Protein AF-A0A218PEJ1-F1 (afdb_monomer)

Solvent-accessible surface area (backbone atoms only — not comparable to full-atom values): 3799 Å² total; per-residue (Å²): 129,63,87,52,62,46,68,65,40,42,50,51,50,38,73,74,66,43,93,74,80,54,71,66,60,20,43,54,51,25,42,53,53,49,56,54,50,49,54,37,48,52,48,9,47,50,49,18,47,77,70,77,36,92,65,69,47,74,68,28,45,57,48,33,76,74,108

Structure (mmCIF, N/CA/C/O backbone):
data_AF-A0A218PEJ1-F1
#
_entry.id   AF-A0A218PEJ1-F1
#
loop_
_atom_site.group_PDB
_atom_site.id
_atom_site.type_symbol
_atom_site.label_atom_id
_atom_site.label_alt_id
_atom_site.label_comp_id
_atom_site.label_asym_id
_atom_site.label_entity_id
_atom_site.label_seq_id
_atom_site.pdbx_PDB_ins_code
_atom_site.Cartn_x
_atom_site.Cartn_y
_atom_site.Cartn_z
_atom_site.occupancy
_atom_site.B_iso_or_equiv
_atom_site.auth_seq_id
_atom_site.auth_comp_id
_atom_site.auth_asym_id
_atom_site.auth_atom_id
_atom_site.pdbx_PDB_model_num
ATOM 1 N N . MET A 1 1 ? 14.254 7.176 3.033 1.00 62.38 1 MET A N 1
ATOM 2 C CA . MET A 1 1 ? 14.356 5.867 2.354 1.00 62.38 1 MET A CA 1
ATOM 3 C C . MET A 1 1 ? 12.977 5.266 2.421 1.00 62.38 1 MET A C 1
ATOM 5 O O . MET A 1 1 ? 12.418 5.310 3.506 1.00 62.38 1 MET A O 1
ATOM 9 N N . ALA A 1 2 ? 12.436 4.788 1.302 1.00 71.69 2 ALA A N 1
ATOM 10 C CA . ALA A 1 2 ? 11.156 4.093 1.330 1.00 71.69 2 ALA A CA 1
ATOM 11 C C . ALA A 1 2 ? 11.254 2.841 2.224 1.00 71.69 2 ALA A C 1
ATOM 13 O O . ALA A 1 2 ? 12.198 2.059 2.071 1.00 71.69 2 ALA A O 1
ATOM 14 N N . GLU A 1 3 ? 10.304 2.660 3.139 1.00 86.75 3 GLU A N 1
ATOM 15 C CA . GLU A 1 3 ? 10.115 1.435 3.929 1.00 86.75 3 GLU A CA 1
ATOM 16 C C . GLU A 1 3 ? 9.606 0.289 3.045 1.00 86.75 3 GLU A C 1
ATOM 18 O O . GLU A 1 3 ? 9.856 -0.891 3.312 1.00 86.75 3 GLU A O 1
ATOM 23 N N . LEU A 1 4 ? 8.907 0.619 1.952 1.00 92.50 4 LEU A N 1
ATOM 24 C CA . LEU A 1 4 ? 8.468 -0.375 0.982 1.00 92.50 4 LEU A CA 1
ATOM 25 C C . LEU A 1 4 ? 9.666 -0.948 0.205 1.00 92.50 4 LEU A C 1
ATOM 27 O O . LEU A 1 4 ? 10.384 -0.205 -0.469 1.00 92.50 4 LEU A O 1
ATOM 31 N N . PRO A 1 5 ? 9.872 -2.282 0.210 1.00 94.69 5 PRO A N 1
ATOM 32 C CA . PRO A 1 5 ? 10.981 -2.869 -0.524 1.00 94.69 5 PRO A CA 1
ATOM 33 C C . PRO A 1 5 ? 10.839 -2.643 -2.037 1.00 94.69 5 PRO A C 1
ATOM 35 O O . PRO A 1 5 ? 9.793 -2.915 -2.632 1.00 94.69 5 PRO A O 1
ATOM 38 N N . ILE A 1 6 ? 11.933 -2.227 -2.680 1.00 95.69 6 ILE A N 1
ATOM 39 C CA . ILE A 1 6 ? 11.955 -1.855 -4.105 1.00 95.69 6 ILE A CA 1
ATOM 40 C C . ILE A 1 6 ? 11.642 -3.042 -5.026 1.00 95.69 6 ILE A C 1
ATOM 42 O O . ILE A 1 6 ? 10.932 -2.896 -6.018 1.00 95.69 6 ILE A O 1
ATOM 46 N N . ALA A 1 7 ? 12.116 -4.246 -4.693 1.00 96.19 7 ALA A N 1
ATOM 47 C CA . ALA A 1 7 ? 11.930 -5.429 -5.538 1.00 96.19 7 ALA A CA 1
ATOM 48 C C . ALA A 1 7 ? 10.446 -5.835 -5.734 1.00 96.19 7 ALA A C 1
ATOM 50 O O . ALA A 1 7 ? 10.051 -6.126 -6.864 1.00 96.19 7 ALA A O 1
ATOM 51 N N . PRO A 1 8 ? 9.588 -5.873 -4.695 1.00 96.88 8 PRO A N 1
ATOM 52 C CA . PRO A 1 8 ? 8.139 -5.974 -4.867 1.00 96.88 8 PRO A CA 1
ATOM 53 C C . PRO A 1 8 ? 7.537 -4.915 -5.790 1.00 96.88 8 PRO A C 1
ATOM 55 O O . PRO A 1 8 ? 6.699 -5.265 -6.620 1.00 96.88 8 PRO A O 1
ATOM 58 N N . VAL A 1 9 ? 7.968 -3.659 -5.671 1.00 97.31 9 VAL A N 1
ATOM 59 C CA . VAL A 1 9 ? 7.443 -2.552 -6.481 1.00 97.31 9 VAL A CA 1
ATOM 60 C C . VAL A 1 9 ? 7.857 -2.700 -7.948 1.00 97.31 9 VAL A C 1
ATOM 62 O O . VAL A 1 9 ? 6.999 -2.627 -8.825 1.00 97.31 9 VAL A O 1
ATOM 65 N N . ASP A 1 10 ? 9.115 -3.056 -8.231 1.00 97.81 10 ASP A N 1
ATOM 66 C CA . ASP A 1 10 ? 9.576 -3.432 -9.580 1.00 97.81 10 ASP A CA 1
ATOM 67 C C . ASP A 1 10 ? 8.707 -4.552 -10.182 1.00 97.81 10 ASP A C 1
ATOM 69 O O . ASP A 1 10 ? 8.241 -4.443 -11.321 1.00 97.81 10 ASP A O 1
ATOM 73 N N . ARG A 1 11 ? 8.393 -5.598 -9.400 1.00 97.94 11 ARG A N 1
ATOM 74 C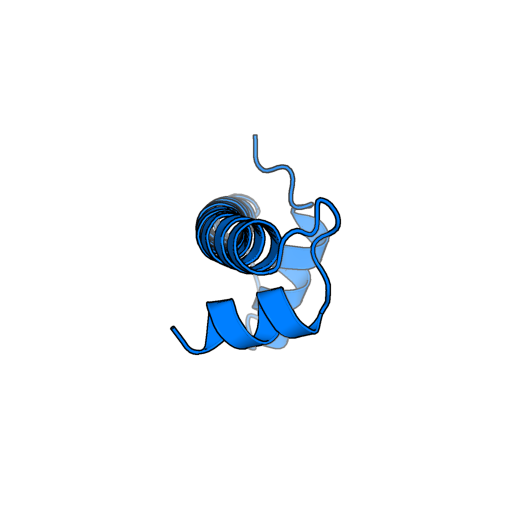 CA . ARG A 1 11 ? 7.513 -6.686 -9.861 1.00 97.94 11 ARG A CA 1
ATOM 75 C C . ARG A 1 11 ? 6.102 -6.205 -10.188 1.00 97.94 11 ARG A C 1
ATOM 77 O O . ARG A 1 11 ? 5.507 -6.744 -11.120 1.00 97.94 11 ARG A O 1
ATOM 84 N N . LEU A 1 12 ? 5.549 -5.242 -9.448 1.00 97.88 12 LEU A N 1
ATOM 85 C CA . LEU A 1 12 ? 4.241 -4.655 -9.764 1.00 97.88 12 LEU A CA 1
ATOM 86 C C . LEU A 1 12 ? 4.286 -3.897 -11.095 1.00 97.88 12 LEU A C 1
ATOM 88 O O . LEU A 1 12 ? 3.409 -4.103 -11.931 1.00 97.88 12 LEU A O 1
ATOM 92 N N . ILE A 1 13 ? 5.342 -3.114 -11.335 1.00 97.75 13 ILE A N 1
ATOM 93 C CA . ILE A 1 13 ? 5.531 -2.383 -12.598 1.00 97.75 13 ILE A CA 1
ATOM 94 C C . ILE A 1 13 ? 5.648 -3.363 -13.778 1.00 97.75 13 ILE A C 1
ATOM 96 O O . ILE A 1 13 ? 5.010 -3.180 -14.814 1.00 97.75 13 ILE A O 1
ATOM 100 N N . ARG A 1 14 ? 6.394 -4.464 -13.623 1.00 98.06 14 ARG A N 1
ATOM 101 C CA . ARG A 1 14 ? 6.488 -5.513 -14.658 1.00 98.06 14 ARG A CA 1
ATOM 102 C C . ARG A 1 14 ? 5.167 -6.233 -14.890 1.00 98.06 14 ARG A C 1
ATOM 104 O O . ARG A 1 14 ? 4.809 -6.490 -16.035 1.00 98.06 14 ARG A O 1
ATOM 111 N N . LYS A 1 15 ? 4.416 -6.528 -13.824 1.00 98.00 15 LYS A N 1
ATOM 112 C CA . LYS A 1 15 ? 3.064 -7.104 -13.931 1.00 98.00 15 LYS A CA 1
ATOM 113 C C . LYS A 1 15 ? 2.087 -6.174 -14.650 1.00 98.00 15 LYS A C 1
ATOM 115 O O . LYS A 1 15 ? 1.170 -6.673 -15.289 1.00 98.00 15 LYS A O 1
ATOM 120 N N . ALA A 1 16 ? 2.304 -4.862 -14.592 1.00 98.00 16 ALA A N 1
ATOM 121 C CA . ALA A 1 16 ? 1.555 -3.884 -15.378 1.00 98.00 16 ALA A CA 1
ATOM 122 C C . ALA A 1 16 ? 1.952 -3.856 -16.872 1.00 98.00 16 ALA A C 1
ATOM 124 O O . ALA A 1 16 ? 1.359 -3.107 -17.640 1.00 98.00 16 ALA A O 1
ATOM 125 N N . GLY A 1 17 ? 2.925 -4.674 -17.300 1.00 97.62 17 GLY A N 1
ATOM 126 C CA . GLY A 1 17 ? 3.318 -4.842 -18.703 1.00 97.62 17 GLY A CA 1
ATOM 127 C C . GLY A 1 17 ? 4.686 -4.259 -19.067 1.00 97.62 17 GLY A C 1
ATOM 128 O O . GLY A 1 17 ? 5.079 -4.314 -20.231 1.00 97.62 17 GLY A O 1
ATOM 129 N N . ALA A 1 18 ? 5.440 -3.715 -18.107 1.00 97.56 18 ALA A N 1
ATOM 130 C CA . ALA A 1 18 ? 6.765 -3.173 -18.392 1.00 97.56 18 ALA A CA 1
ATOM 131 C C . ALA A 1 18 ? 7.793 -4.286 -18.673 1.00 97.56 18 ALA A C 1
ATOM 133 O O . ALA A 1 18 ? 8.065 -5.136 -17.824 1.00 97.56 18 ALA A O 1
ATOM 134 N N . ALA A 1 19 ? 8.437 -4.242 -19.843 1.00 97.19 19 ALA A N 1
ATOM 135 C CA . ALA A 1 19 ? 9.521 -5.170 -20.188 1.00 97.19 19 ALA A CA 1
ATOM 136 C C . ALA A 1 19 ? 10.814 -4.888 -19.395 1.00 97.19 19 ALA A C 1
ATOM 138 O O . ALA A 1 19 ? 11.544 -5.801 -19.001 1.00 97.19 19 ALA A O 1
ATOM 139 N N . ARG A 1 20 ? 11.103 -3.607 -19.138 1.00 97.50 20 ARG A N 1
ATOM 140 C CA . ARG A 1 20 ? 12.249 -3.131 -18.353 1.00 97.50 20 ARG A CA 1
ATOM 141 C C . ARG A 1 20 ? 11.782 -2.059 -17.379 1.00 97.50 20 ARG A C 1
ATOM 143 O O . ARG A 1 20 ? 10.887 -1.287 -17.697 1.00 97.50 20 ARG A O 1
ATOM 150 N N . VAL A 1 21 ? 12.426 -2.014 -16.222 1.00 97.44 21 VAL A N 1
ATOM 151 C CA . VAL A 1 21 ? 12.160 -1.061 -15.143 1.00 97.44 21 VAL A CA 1
ATOM 152 C C . VAL A 1 21 ? 13.519 -0.638 -14.596 1.00 97.44 21 VAL A C 1
ATOM 154 O O . VAL A 1 21 ? 14.382 -1.494 -14.388 1.00 97.44 21 VAL A O 1
ATOM 157 N N . SER A 1 22 ? 13.750 0.667 -14.459 1.00 97.88 22 SER A N 1
ATOM 158 C CA . SER A 1 22 ? 14.940 1.179 -13.779 1.00 97.88 22 SER A CA 1
ATOM 159 C C . SER A 1 22 ? 14.736 1.123 -12.269 1.00 97.88 22 SER A C 1
ATOM 161 O O . SER A 1 22 ? 13.610 1.230 -11.781 1.00 97.88 22 SER A O 1
ATOM 163 N N . GLU A 1 23 ? 15.829 0.989 -11.523 1.00 95.69 23 GLU A N 1
ATOM 164 C CA . GLU A 1 23 ? 15.765 0.994 -10.060 1.00 95.69 23 GLU A CA 1
ATOM 165 C C . GLU A 1 23 ? 15.144 2.296 -9.531 1.00 95.69 23 GLU A C 1
ATOM 167 O O . GLU A 1 23 ? 14.286 2.258 -8.652 1.00 95.69 23 GLU A O 1
ATOM 172 N N . ASP A 1 24 ? 15.500 3.434 -10.134 1.00 97.25 24 ASP A N 1
ATOM 17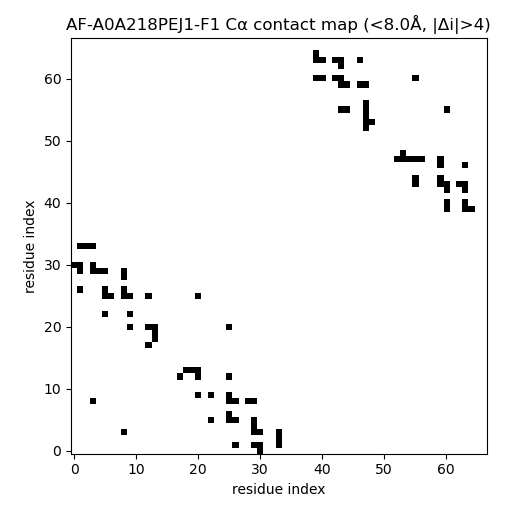3 C CA . ASP A 1 24 ? 14.954 4.743 -9.765 1.00 97.25 24 ASP A CA 1
ATOM 174 C C . ASP A 1 24 ? 13.440 4.826 -9.986 1.00 97.25 24 ASP A C 1
ATOM 176 O O . ASP A 1 24 ? 12.730 5.355 -9.136 1.00 97.25 24 ASP A O 1
ATOM 180 N N . ALA A 1 25 ? 12.916 4.253 -11.077 1.00 97.50 25 ALA A N 1
ATOM 181 C CA . ALA A 1 25 ? 11.474 4.228 -11.322 1.00 97.50 25 ALA A CA 1
ATOM 182 C C . ALA A 1 25 ? 10.733 3.399 -10.261 1.00 97.50 25 ALA A C 1
ATOM 184 O O . ALA A 1 25 ? 9.680 3.811 -9.773 1.00 97.50 25 ALA A O 1
ATOM 185 N N . ALA A 1 26 ? 11.293 2.249 -9.873 1.00 97.19 26 ALA A N 1
ATOM 186 C CA . ALA A 1 26 ? 10.734 1.437 -8.798 1.00 97.19 26 ALA A CA 1
ATOM 187 C C . ALA A 1 26 ? 10.811 2.154 -7.438 1.00 97.19 26 ALA A C 1
ATOM 189 O O . ALA A 1 26 ? 9.878 2.041 -6.646 1.00 97.19 26 ALA A O 1
ATOM 190 N N . ARG A 1 27 ? 11.874 2.930 -7.187 1.00 96.94 27 ARG A N 1
ATOM 191 C CA . ARG A 1 27 ? 12.031 3.740 -5.969 1.00 96.94 27 ARG A CA 1
ATOM 192 C C . ARG A 1 27 ? 10.998 4.851 -5.869 1.00 96.94 27 ARG A C 1
ATOM 194 O O . ARG A 1 27 ? 10.317 4.931 -4.855 1.00 96.94 27 ARG A O 1
ATOM 201 N N . VAL A 1 28 ? 10.820 5.630 -6.932 1.00 97.31 28 VAL A N 1
ATOM 202 C CA . VAL A 1 28 ? 9.824 6.713 -6.967 1.00 97.31 28 VAL A CA 1
ATOM 203 C C . VAL A 1 28 ? 8.411 6.169 -6.744 1.00 97.31 28 VAL A C 1
ATOM 205 O O . VAL A 1 28 ? 7.638 6.744 -5.982 1.00 97.31 28 VAL A O 1
ATOM 208 N N . LEU A 1 29 ? 8.066 5.030 -7.357 1.00 96.94 29 LEU A N 1
ATOM 209 C CA . LEU A 1 29 ? 6.762 4.414 -7.113 1.00 96.94 29 LEU A CA 1
ATOM 210 C C . LEU A 1 29 ? 6.626 3.901 -5.671 1.00 96.94 29 LEU A C 1
ATOM 212 O O . LEU A 1 29 ? 5.549 4.013 -5.094 1.00 96.94 29 LEU A O 1
ATOM 216 N N . ALA A 1 30 ? 7.691 3.345 -5.087 1.00 97.25 30 ALA A N 1
ATOM 217 C CA . ALA A 1 30 ? 7.678 2.887 -3.699 1.00 97.25 30 ALA A CA 1
ATOM 218 C C . ALA A 1 30 ? 7.411 4.049 -2.733 1.00 97.25 30 ALA A C 1
ATOM 220 O O . ALA A 1 30 ? 6.537 3.932 -1.880 1.00 97.25 30 ALA A O 1
ATOM 221 N N . GLU A 1 31 ? 8.104 5.173 -2.922 1.00 96.38 31 GLU A N 1
ATOM 222 C CA . GLU A 1 31 ? 7.920 6.394 -2.128 1.00 96.38 31 GLU A CA 1
ATOM 223 C C . GLU A 1 31 ? 6.478 6.909 -2.234 1.00 96.38 31 GLU A C 1
ATOM 225 O O . GLU A 1 31 ? 5.819 7.120 -1.218 1.00 96.38 31 GLU A O 1
ATOM 230 N N . HIS A 1 32 ? 5.937 7.002 -3.452 1.00 96.75 32 HIS A N 1
ATOM 231 C CA . HIS A 1 32 ? 4.560 7.455 -3.655 1.00 96.75 32 HIS A CA 1
ATOM 232 C C . HIS A 1 32 ? 3.514 6.525 -3.014 1.00 96.75 32 HIS A C 1
ATOM 234 O O . HIS A 1 32 ? 2.552 6.984 -2.396 1.00 96.75 32 HIS A O 1
ATOM 240 N N . LEU A 1 33 ? 3.685 5.205 -3.148 1.00 96.38 33 LEU A N 1
ATOM 241 C CA . L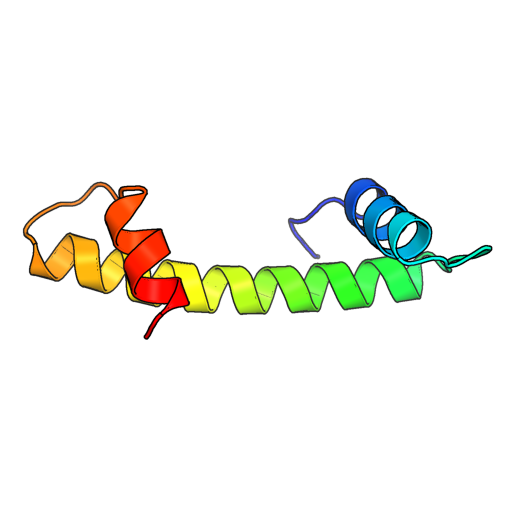EU A 1 33 ? 2.778 4.228 -2.538 1.00 96.38 33 LEU A CA 1
ATOM 242 C C . LEU A 1 33 ? 2.818 4.289 -1.011 1.00 96.38 33 LEU A C 1
ATOM 244 O O . LEU A 1 33 ? 1.792 4.078 -0.367 1.00 96.38 33 LEU A O 1
ATOM 248 N N . GLU A 1 34 ? 3.984 4.562 -0.435 1.00 95.69 34 GLU A N 1
ATOM 249 C CA . GLU A 1 34 ? 4.153 4.691 1.005 1.00 95.69 34 GLU A CA 1
ATOM 250 C C . GLU A 1 34 ? 3.465 5.942 1.549 1.00 95.69 34 GLU A C 1
ATOM 252 O O . GLU A 1 34 ? 2.701 5.843 2.511 1.00 95.69 34 GLU A O 1
ATOM 257 N N . GLU A 1 35 ? 3.650 7.091 0.899 1.00 95.88 35 GLU A N 1
ATOM 258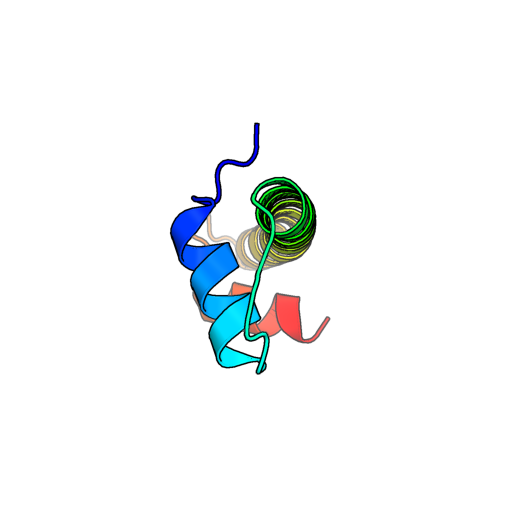 C CA . GLU A 1 35 ? 2.936 8.324 1.247 1.00 95.88 35 GLU A CA 1
ATOM 259 C C . GLU A 1 35 ? 1.420 8.105 1.220 1.00 95.88 35 GLU A C 1
ATOM 261 O O . GLU A 1 35 ? 0.725 8.388 2.200 1.00 95.88 35 GLU A O 1
ATOM 266 N N . HIS A 1 36 ? 0.913 7.496 0.146 1.00 96.06 36 HIS A N 1
ATOM 267 C CA . HIS A 1 36 ? -0.510 7.205 0.017 1.00 96.06 36 HIS A CA 1
ATOM 268 C C . HIS A 1 36 ? -1.008 6.208 1.078 1.00 96.06 36 HIS A C 1
ATOM 270 O O . HIS A 1 36 ? -2.089 6.375 1.651 1.00 96.06 36 HIS A O 1
ATOM 276 N N . ALA A 1 37 ? -0.214 5.181 1.398 1.00 96.56 37 ALA A N 1
ATOM 277 C CA . ALA A 1 37 ? -0.542 4.229 2.455 1.00 96.56 37 ALA A CA 1
ATOM 278 C C . ALA A 1 37 ? -0.612 4.904 3.834 1.00 96.56 37 ALA A C 1
ATOM 280 O O . ALA A 1 37 ? -1.506 4.582 4.619 1.00 96.56 37 ALA A O 1
ATOM 281 N N . ILE A 1 38 ? 0.278 5.860 4.123 1.00 96.94 38 ILE A N 1
ATOM 282 C CA . ILE A 1 38 ? 0.272 6.634 5.373 1.00 96.94 38 ILE A CA 1
ATOM 283 C C . ILE A 1 38 ? -0.986 7.503 5.469 1.00 96.94 38 ILE A C 1
ATOM 285 O O . ILE A 1 38 ? -1.605 7.560 6.533 1.00 96.94 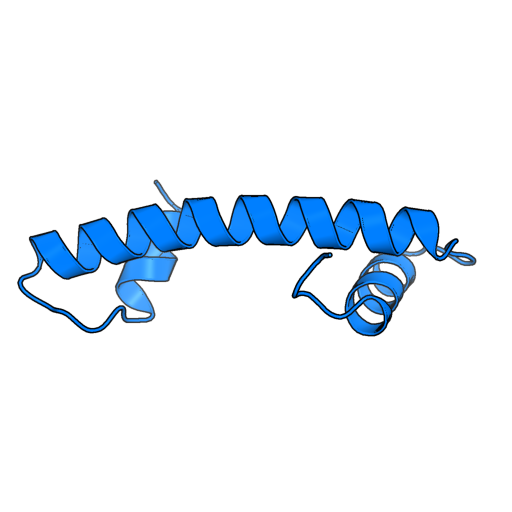38 ILE A O 1
ATOM 289 N N . GLU A 1 39 ? -1.399 8.156 4.383 1.00 97.12 39 GLU A N 1
ATOM 290 C CA . GLU A 1 39 ? -2.635 8.950 4.356 1.00 97.12 39 GLU A CA 1
ATOM 291 C C . GLU A 1 39 ? -3.870 8.100 4.674 1.00 97.12 39 GLU A C 1
ATOM 293 O O . GLU A 1 39 ? -4.679 8.465 5.534 1.00 97.12 39 GLU A O 1
ATOM 298 N N . ILE A 1 40 ? -3.990 6.932 4.037 1.00 98.06 40 ILE A N 1
ATOM 299 C CA . ILE A 1 40 ? -5.076 5.978 4.300 1.00 98.06 40 ILE A CA 1
ATOM 300 C C . ILE A 1 40 ? -5.005 5.474 5.747 1.00 98.06 40 ILE A C 1
ATOM 302 O O . ILE A 1 40 ? -6.028 5.403 6.433 1.00 98.06 40 ILE A O 1
ATOM 306 N N . ALA A 1 41 ? -3.806 5.145 6.235 1.00 97.69 41 ALA A N 1
ATOM 307 C CA . ALA A 1 41 ? -3.606 4.653 7.593 1.00 97.69 41 ALA A CA 1
ATOM 308 C C . ALA A 1 41 ? -4.009 5.695 8.644 1.00 97.69 41 ALA A C 1
ATOM 310 O O . ALA A 1 41 ? -4.652 5.328 9.624 1.00 97.69 41 ALA A O 1
ATOM 311 N N . ARG A 1 42 ? -3.712 6.984 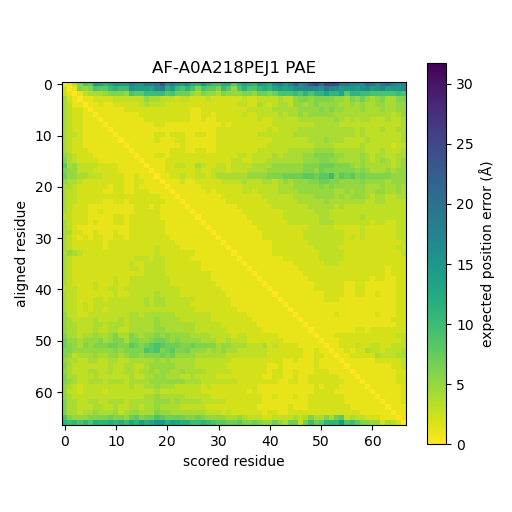8.430 1.00 98.00 42 ARG A N 1
ATOM 312 C CA . ARG A 1 42 ? -4.141 8.078 9.322 1.00 98.00 42 ARG A CA 1
ATOM 313 C C . ARG A 1 42 ? -5.663 8.137 9.443 1.00 98.00 42 ARG A C 1
ATOM 315 O O . ARG A 1 42 ? -6.178 8.082 10.554 1.00 98.00 42 ARG A O 1
ATOM 322 N N . LYS A 1 43 ? -6.380 8.122 8.315 1.00 97.88 43 LYS A N 1
ATOM 323 C CA . LYS A 1 43 ? -7.854 8.076 8.315 1.00 97.88 43 LYS A CA 1
ATOM 324 C C . LYS A 1 43 ? -8.385 6.843 9.056 1.00 97.88 43 LYS A C 1
ATOM 326 O O . LYS A 1 43 ? -9.317 6.940 9.849 1.00 97.88 43 LYS A O 1
ATOM 331 N N . ALA A 1 44 ? -7.790 5.674 8.822 1.00 98.38 44 ALA A N 1
ATOM 332 C CA . ALA A 1 44 ? -8.205 4.437 9.484 1.00 98.38 44 ALA A CA 1
ATOM 333 C C . ALA A 1 44 ? -7.943 4.459 11.001 1.00 98.38 44 ALA A C 1
ATOM 335 O O . ALA A 1 44 ? -8.753 3.946 11.774 1.00 98.38 44 ALA A O 1
ATOM 336 N N . VAL A 1 45 ? -6.839 5.074 11.433 1.00 98.44 45 VAL A N 1
ATOM 337 C CA . VAL A 1 45 ? -6.537 5.333 12.847 1.00 98.44 45 VAL A CA 1
ATOM 338 C C . VAL A 1 45 ? -7.607 6.233 13.458 1.00 98.44 45 VAL A C 1
ATOM 340 O O . VAL A 1 45 ? -8.155 5.885 14.506 1.00 98.44 45 VAL A O 1
ATOM 343 N N . ASP A 1 46 ? -7.989 7.314 12.778 1.00 98.00 46 ASP A N 1
ATOM 344 C CA . ASP A 1 46 ? -9.060 8.198 13.241 1.00 98.00 46 ASP A CA 1
ATOM 345 C C . ASP A 1 46 ? -10.386 7.442 13.379 1.00 98.00 46 ASP A C 1
ATOM 347 O O . ASP A 1 46 ? -11.049 7.555 14.411 1.00 98.00 46 ASP A O 1
ATOM 351 N N . PHE A 1 47 ? -10.762 6.605 12.410 1.00 97.56 47 PHE A N 1
ATOM 352 C CA . PHE A 1 47 ? -11.980 5.790 12.507 1.00 97.56 47 PHE A CA 1
ATOM 353 C C . PHE A 1 47 ? -11.951 4.799 13.671 1.00 97.56 47 PHE A C 1
ATOM 355 O O . PHE A 1 47 ? -12.942 4.675 14.398 1.00 97.56 47 PHE A O 1
ATOM 362 N N . ALA A 1 48 ? -10.815 4.137 13.902 1.00 98.19 48 ALA A N 1
ATOM 363 C CA . ALA A 1 48 ? -10.651 3.263 15.056 1.00 98.19 48 ALA A CA 1
ATOM 364 C C . ALA A 1 48 ? -10.812 4.047 16.372 1.00 98.19 48 ALA A C 1
ATOM 366 O O . ALA A 1 48 ? -11.537 3.594 17.265 1.00 98.19 48 ALA A O 1
ATOM 367 N N . HIS A 1 49 ? -10.218 5.243 16.462 1.00 97.81 49 HIS A N 1
ATOM 368 C CA . HIS A 1 49 ? -10.332 6.123 17.626 1.00 97.81 49 HIS A CA 1
ATOM 369 C C . HIS A 1 49 ? -11.767 6.594 17.879 1.00 97.81 49 HIS A C 1
ATOM 371 O O . HIS A 1 49 ? -12.230 6.514 19.017 1.00 97.81 49 HIS A O 1
ATOM 377 N N . HIS A 1 50 ? -12.499 7.013 16.843 1.00 96.94 50 HIS A N 1
ATOM 378 C CA . HIS A 1 50 ? -13.910 7.405 16.963 1.00 96.94 50 HIS A CA 1
ATOM 379 C C . HIS A 1 50 ? -14.797 6.232 17.406 1.00 96.94 50 HIS A C 1
ATOM 381 O O . HIS A 1 50 ? -15.781 6.429 18.114 1.00 96.94 50 HIS A O 1
ATOM 387 N N . ALA A 1 51 ? -14.417 5.000 17.057 1.00 96.62 51 ALA A N 1
ATOM 388 C CA . ALA A 1 51 ? -15.061 3.777 17.532 1.00 96.62 51 ALA A CA 1
ATOM 389 C C . ALA A 1 51 ? -14.595 3.329 18.938 1.00 96.62 51 ALA A C 1
ATOM 391 O O . ALA A 1 51 ? -14.930 2.222 19.365 1.00 96.62 51 ALA A O 1
ATOM 392 N N . GLY A 1 52 ? -13.794 4.136 19.648 1.00 97.31 52 GLY A N 1
ATOM 393 C CA . GLY A 1 52 ? -13.280 3.835 20.990 1.00 97.31 52 GLY A CA 1
ATOM 394 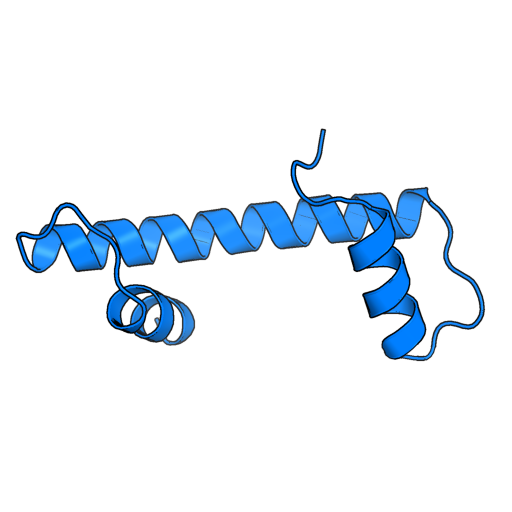C C . GLY A 1 52 ? -12.222 2.725 21.031 1.00 97.31 52 GLY A C 1
ATOM 395 O O . GLY A 1 52 ? -11.914 2.197 22.101 1.00 97.31 52 GLY A O 1
ATOM 396 N N . ARG A 1 53 ? -11.665 2.338 19.880 1.00 98.12 53 ARG A N 1
ATOM 397 C CA . ARG A 1 53 ? -10.667 1.269 19.754 1.00 98.12 53 ARG A CA 1
ATOM 398 C C . ARG A 1 53 ? -9.271 1.856 19.566 1.00 98.12 53 ARG A C 1
ATOM 400 O O . ARG A 1 53 ? -9.084 2.853 18.885 1.00 98.12 53 ARG A O 1
ATOM 407 N N . LYS A 1 54 ? -8.265 1.184 20.137 1.00 96.81 54 LYS A N 1
ATOM 408 C CA . LYS A 1 54 ? -6.838 1.459 19.859 1.00 96.81 54 LYS A CA 1
ATOM 409 C C . LYS A 1 54 ? -6.284 0.615 18.708 1.00 96.81 54 LYS A C 1
ATOM 411 O O . LYS A 1 54 ? -5.256 0.945 18.136 1.00 96.81 54 LYS A O 1
ATOM 416 N N . THR A 1 55 ? -6.947 -0.496 18.395 1.00 97.94 55 THR A N 1
ATOM 417 C CA . THR A 1 55 ?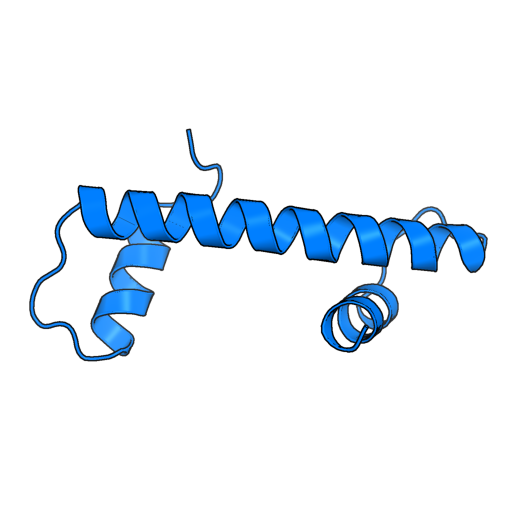 -6.554 -1.406 17.318 1.00 97.94 55 THR A CA 1
ATOM 418 C C . THR A 1 55 ? -7.293 -1.036 16.039 1.00 97.94 55 THR A C 1
ATOM 420 O O . THR A 1 55 ? -8.527 -1.101 16.002 1.00 97.94 55 THR A O 1
ATOM 423 N N . VAL A 1 56 ? -6.532 -0.704 14.994 1.00 97.88 56 VAL A N 1
ATOM 424 C CA . VAL A 1 56 ? -7.043 -0.538 13.629 1.00 97.88 56 VAL A CA 1
ATOM 425 C C . VAL A 1 56 ? -7.400 -1.911 13.067 1.00 97.88 56 VAL A C 1
ATOM 427 O O . VAL A 1 56 ? -6.596 -2.844 13.107 1.00 97.88 56 VAL A O 1
ATOM 430 N N . LYS A 1 57 ? -8.621 -2.050 12.560 1.00 98.06 57 LYS A N 1
ATOM 431 C CA . LYS A 1 57 ? -9.141 -3.274 11.950 1.00 98.06 57 LYS A CA 1
ATOM 432 C C . LYS A 1 57 ? -9.280 -3.110 10.440 1.00 98.06 57 LYS A C 1
ATOM 434 O O . LYS A 1 57 ? -9.289 -2.008 9.900 1.00 98.06 57 LYS A O 1
ATOM 439 N N . ALA A 1 58 ? -9.471 -4.233 9.750 1.00 98.06 58 ALA A N 1
ATOM 440 C CA . ALA A 1 58 ? -9.698 -4.243 8.305 1.00 98.06 58 ALA A CA 1
ATOM 441 C C . ALA A 1 58 ? -10.913 -3.396 7.877 1.00 98.06 58 ALA A C 1
ATOM 443 O O . ALA A 1 58 ? -10.923 -2.837 6.786 1.00 98.06 58 ALA A O 1
ATOM 444 N N . GLU A 1 59 ? -11.938 -3.304 8.724 1.00 97.31 59 GLU A N 1
ATOM 445 C CA . GLU A 1 59 ? -13.117 -2.454 8.523 1.00 97.31 59 GLU A CA 1
ATOM 446 C C . GLU A 1 59 ? -12.770 -0.955 8.496 1.00 97.31 59 GLU A C 1
ATOM 448 O O . GLU A 1 59 ? -13.269 -0.250 7.621 1.00 97.31 59 GLU A O 1
ATOM 453 N N . ASP A 1 60 ? -11.840 -0.495 9.340 1.00 98.00 60 ASP A N 1
ATOM 454 C CA . ASP A 1 60 ? -11.386 0.903 9.357 1.00 98.00 60 ASP A CA 1
ATOM 455 C C . ASP A 1 60 ? -10.598 1.246 8.080 1.00 98.00 60 ASP A C 1
ATOM 457 O O . ASP A 1 60 ? -10.816 2.289 7.467 1.00 98.00 60 ASP A O 1
ATOM 461 N N . ILE A 1 61 ? -9.736 0.329 7.618 1.00 98.06 61 ILE A N 1
ATOM 462 C CA . ILE A 1 61 ? -8.994 0.481 6.353 1.00 98.06 61 ILE A CA 1
ATOM 463 C C . ILE A 1 61 ? -9.952 0.512 5.159 1.00 98.06 61 ILE A C 1
ATOM 465 O O . ILE A 1 61 ? -9.833 1.363 4.280 1.00 98.06 61 ILE A O 1
ATOM 469 N N . LYS A 1 62 ? -10.937 -0.393 5.121 1.00 97.75 62 LYS A N 1
ATOM 470 C CA . LYS A 1 62 ? -11.954 -0.414 4.058 1.00 97.75 62 LYS A CA 1
ATOM 471 C C . LYS A 1 62 ? -12.778 0.868 4.029 1.00 97.75 62 LYS A C 1
ATOM 473 O O . LYS A 1 62 ? -13.187 1.279 2.947 1.00 97.75 62 LYS A O 1
ATOM 478 N N . LEU A 1 63 ? -13.047 1.464 5.189 1.00 96.94 63 LEU A N 1
ATOM 479 C CA . LEU A 1 63 ? -13.732 2.746 5.277 1.00 96.94 63 LEU A CA 1
ATOM 480 C C . LEU A 1 63 ? -12.831 3.884 4.776 1.00 96.94 63 LEU A C 1
ATOM 482 O O . LEU A 1 63 ? -13.275 4.677 3.955 1.00 96.94 63 LEU A O 1
ATOM 486 N N . ALA A 1 64 ? -11.556 3.904 5.173 1.00 97.19 64 ALA A N 1
ATOM 487 C CA . ALA A 1 64 ? -10.568 4.896 4.731 1.00 97.19 64 ALA A CA 1
ATOM 488 C C . ALA A 1 64 ? -10.316 4.889 3.223 1.00 97.19 64 ALA A C 1
ATOM 490 O O . ALA A 1 64 ? -10.124 5.949 2.640 1.00 97.19 64 ALA A O 1
ATOM 491 N N . LEU A 1 65 ? -10.381 3.724 2.580 1.00 96.31 65 LEU A N 1
ATOM 492 C CA . LEU A 1 65 ? -10.277 3.602 1.123 1.00 96.31 65 LEU A CA 1
ATOM 493 C C . LEU A 1 65 ? -11.497 4.153 0.365 1.00 96.31 65 LEU A C 1
ATOM 495 O O . LEU A 1 65 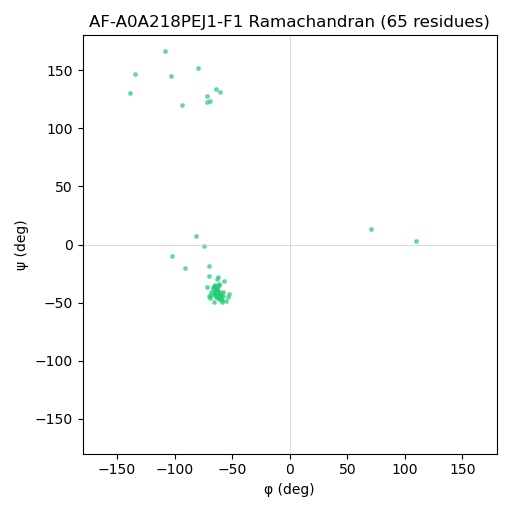? -11.411 4.372 -0.839 1.00 96.31 65 LEU A O 1
ATOM 499 N N . LYS A 1 66 ? -12.643 4.321 1.036 1.00 94.19 66 LYS A N 1
ATOM 500 C CA . LYS A 1 66 ? -13.893 4.822 0.437 1.00 94.19 66 LYS A CA 1
ATOM 501 C C . LYS A 1 66 ? -14.178 6.290 0.761 1.00 94.19 66 LYS A C 1
ATOM 503 O O . LYS A 1 66 ? -15.137 6.827 0.213 1.00 94.19 66 LYS A O 1
ATOM 508 N N . ALA A 1 67 ? -13.414 6.875 1.682 1.00 83.19 67 ALA A N 1
ATOM 509 C CA . ALA A 1 67 ? -13.597 8.224 2.209 1.00 83.19 67 ALA A CA 1
ATOM 510 C C . ALA A 1 67 ? -12.675 9.222 1.508 1.00 83.19 67 ALA A C 1
ATOM 512 O O . ALA A 1 67 ? -13.197 10.230 0.995 1.00 83.19 67 ALA A O 1
#

Secondary structure (DSSP, 8-state):
--SS-HHHHHHHHHHTT-S---HHHHHHHHHHHHHHHHHHHHHHHHHHHHTT-SS--HHHHHHHTT-

pLDDT: mean 95.9, std 5.63, range [62.38, 98.44]

Mean predicted aligned error: 3.02 Å

Foldseek 3Di:
DQPQDLVVQLVVVVVVPDPDDDSVNSVVVSVVVRVVVVQLVVQQCVVCVVVVHNDRDPVSSVVSVVD

Sequence (67 aa):
MAELPIAPVDRLIRKAGAARVSEDAARVLAEHLEEHAIEIARKAVDFAHHAGRKTVKAEDIKLALKA

Nearest PDB structures (foldseek):
  1ku5-assembly1_B  TM=1.000E+00  e=1.008E-07  Pyrococcus horikoshii
  6f3t-assembly1_E  TM=9.243E-01  e=1.418E-03  Homo sapiens
  1taf-assembly1_B  TM=8.957E-01  e=1.609E-03  Drosophila melanogaster
  8xjv-assembly1_i  TM=8.788E-01  e=5.352E-03  Xenopus laevis
  8yti-assembly1_A  TM=8.682E-01  e=5.702E-03  Homo sapiens

Radius of gyration: 15.12 Å; Cα contacts (8 Å, |Δi|>4): 54; chains: 1; bounding box: 31×16×41 Å